Protein AF-A0A0R3Q0I2-F1 (afdb_monomer_lite)

Foldseek 3Di:
DPVVVVCVVVVVVVVCVVVVVVVVVVVVPDPDPPDDPVLVVVLVCCQPPHDQAAEEAEPPVSQVVSCVSRVHHYLDDVVLVPPDDVSVVLVVVSVVLLPPDDPVVVVVNCVVVVHDYYDDDLVSVDDPPPDDDPVSVPPDD

InterPro domains:
  IPR018732 Dpy-19/Dpy-19-like [PF10034] (22-130)
  IPR018732 Dpy-19/Dpy-19-like [PTHR31488] (22-129)

pLDDT: mean 74.8, std 13.87, range [27.06, 90.31]

Organism: Angiostrongylus costaricensis (NCBI:txid334426)

Structure (mmCIF, N/CA/C/O backbone):
data_AF-A0A0R3Q0I2-F1
#
_entry.id   AF-A0A0R3Q0I2-F1
#
loop_
_atom_site.group_PDB
_atom_site.id
_atom_site.type_symbol
_atom_site.label_atom_id
_atom_site.label_alt_id
_atom_site.label_comp_id
_atom_site.label_asym_id
_atom_site.label_entity_id
_atom_site.label_seq_id
_atom_site.pdbx_PDB_ins_code
_atom_site.Cartn_x
_atom_site.Cartn_y
_atom_site.Cartn_z
_atom_site.occupancy
_atom_site.B_iso_or_equiv
_atom_site.auth_seq_id
_atom_site.auth_comp_id
_atom_site.auth_asym_id
_atom_site.auth_atom_id
_atom_site.pdbx_PDB_model_num
ATOM 1 N N . MET A 1 1 ? 24.654 22.192 -56.076 1.00 50.44 1 MET A N 1
ATOM 2 C CA . MET A 1 1 ? 25.462 21.765 -54.912 1.00 50.44 1 MET A CA 1
ATOM 3 C C . MET A 1 1 ? 24.615 21.744 -53.624 1.00 50.44 1 MET A C 1
ATOM 5 O O . MET A 1 1 ? 24.655 22.730 -52.906 1.00 50.44 1 MET A O 1
ATOM 9 N N . PRO A 1 2 ? 23.859 20.670 -53.300 1.00 55.78 2 PRO A N 1
ATOM 10 C CA . PRO A 1 2 ? 23.157 20.557 -52.007 1.00 55.78 2 PRO A CA 1
ATOM 11 C C . PRO A 1 2 ? 23.700 19.444 -51.080 1.00 55.78 2 PRO A C 1
ATOM 13 O O . PRO A 1 2 ? 23.386 19.413 -49.895 1.00 55.78 2 PRO A O 1
ATOM 16 N N . SER A 1 3 ? 24.562 18.548 -51.577 1.00 59.59 3 SER A N 1
ATOM 17 C CA . SER A 1 3 ? 24.972 17.323 -50.863 1.00 59.59 3 SER A CA 1
ATOM 18 C C . SER A 1 3 ? 25.808 17.547 -49.597 1.00 59.59 3 SER A C 1
ATOM 20 O O . SER A 1 3 ? 25.848 16.665 -48.744 1.00 59.59 3 SER A O 1
ATOM 22 N N . ARG A 1 4 ? 26.491 18.691 -49.454 1.00 60.94 4 ARG A N 1
ATOM 23 C CA . ARG A 1 4 ? 27.376 18.932 -48.301 1.00 60.94 4 ARG A CA 1
ATOM 24 C C . ARG A 1 4 ? 26.621 19.290 -47.021 1.00 60.94 4 ARG A C 1
ATOM 26 O O . ARG A 1 4 ? 27.133 18.996 -45.953 1.00 60.94 4 ARG A O 1
ATOM 33 N N . TYR A 1 5 ? 25.418 19.860 -47.114 1.00 60.88 5 TYR A N 1
ATOM 34 C CA . TYR A 1 5 ? 24.628 20.273 -45.944 1.00 60.88 5 TYR A CA 1
ATOM 35 C C . TYR A 1 5 ? 23.819 19.126 -45.327 1.00 60.88 5 TYR A C 1
ATOM 37 O O . TYR A 1 5 ? 23.643 19.102 -44.114 1.00 60.88 5 TYR A O 1
ATOM 45 N N . LEU A 1 6 ? 23.411 18.135 -46.132 1.00 59.88 6 LEU A N 1
ATOM 46 C CA . LEU A 1 6 ? 22.710 16.942 -45.639 1.00 59.88 6 LEU A CA 1
ATOM 47 C C . LEU A 1 6 ? 23.539 16.179 -44.593 1.00 59.88 6 LEU A C 1
ATOM 49 O O . LEU A 1 6 ? 23.002 15.715 -43.595 1.00 59.88 6 LEU A O 1
ATOM 53 N N . HIS A 1 7 ? 24.857 16.095 -44.791 1.00 60.69 7 HIS A N 1
ATOM 54 C CA . HIS A 1 7 ? 25.759 15.396 -43.875 1.00 60.69 7 HIS A CA 1
ATOM 55 C C . HIS A 1 7 ? 25.812 16.048 -42.481 1.00 60.69 7 HIS A C 1
ATOM 57 O O . HIS A 1 7 ? 25.833 15.345 -41.477 1.00 60.69 7 HIS A O 1
ATOM 63 N N . TRP A 1 8 ? 25.776 17.383 -42.397 1.00 60.47 8 TRP A N 1
ATOM 64 C CA . TRP A 1 8 ? 25.818 18.104 -41.116 1.00 60.47 8 TRP A CA 1
ATOM 65 C C . TRP A 1 8 ? 24.511 18.017 -40.317 1.00 60.47 8 TRP A C 1
ATOM 67 O O . TRP A 1 8 ? 24.544 18.196 -39.104 1.00 60.47 8 TRP A O 1
ATOM 77 N N . ILE A 1 9 ? 23.386 17.724 -40.976 1.00 69.75 9 ILE A N 1
ATOM 78 C CA . ILE A 1 9 ? 22.075 17.552 -40.329 1.00 69.75 9 ILE A CA 1
ATOM 79 C C . ILE A 1 9 ? 21.877 16.091 -39.900 1.00 69.75 9 ILE A C 1
ATOM 81 O O . ILE A 1 9 ? 21.553 15.823 -38.748 1.00 69.75 9 ILE A O 1
ATOM 85 N N . ILE A 1 10 ? 22.172 15.142 -40.791 1.00 69.94 10 ILE A N 1
ATOM 86 C CA . ILE A 1 10 ? 21.881 13.718 -40.577 1.00 69.94 10 ILE A CA 1
ATOM 87 C C . ILE A 1 10 ? 22.823 13.081 -39.538 1.00 69.94 10 ILE A C 1
ATOM 89 O O . ILE A 1 10 ? 22.396 12.264 -38.726 1.00 69.94 10 ILE A O 1
ATOM 93 N N . MET A 1 11 ? 24.110 13.444 -39.523 1.00 69.62 11 MET A N 1
ATOM 94 C CA . MET A 1 11 ? 25.090 12.848 -38.600 1.00 69.62 11 MET A CA 1
ATOM 95 C C . MET A 1 11 ? 24.753 13.023 -37.102 1.00 69.62 11 MET A C 1
ATOM 97 O O . MET A 1 11 ? 24.807 12.030 -36.373 1.00 69.62 11 MET A O 1
ATOM 101 N N . PRO A 1 12 ? 24.383 14.218 -36.594 1.00 75.12 12 PRO A N 1
ATOM 102 C CA . PRO A 1 12 ? 24.002 14.373 -35.187 1.00 75.12 12 PRO A CA 1
ATOM 103 C C . PRO A 1 12 ? 22.684 13.672 -34.819 1.00 75.12 12 PRO A C 1
ATOM 105 O O . PRO A 1 12 ? 22.519 13.278 -33.665 1.00 75.12 12 PRO A O 1
ATOM 108 N N . GLU A 1 13 ? 21.757 13.481 -35.759 1.00 70.00 13 GLU A N 1
ATOM 109 C CA . GLU A 1 13 ? 20.515 12.721 -35.539 1.00 70.00 13 GLU A CA 1
ATOM 110 C C . GLU A 1 13 ? 20.792 11.220 -35.419 1.00 70.00 13 GLU A C 1
ATOM 112 O O . GLU A 1 13 ? 20.369 10.591 -34.450 1.00 70.00 13 GLU A O 1
ATOM 117 N N . ILE A 1 14 ? 21.624 10.669 -36.309 1.00 73.81 14 ILE A N 1
ATOM 118 C CA . ILE A 1 14 ? 22.083 9.276 -36.216 1.00 73.81 14 ILE A CA 1
ATOM 119 C C . ILE A 1 14 ? 22.836 9.040 -34.897 1.00 73.81 14 ILE A C 1
ATOM 121 O O . ILE A 1 14 ? 22.632 8.020 -34.238 1.00 73.81 14 ILE A O 1
ATOM 125 N N . GLN A 1 15 ? 23.679 9.985 -34.468 1.00 74.19 15 GLN A N 1
ATOM 126 C CA . GLN A 1 15 ? 24.416 9.885 -33.204 1.00 74.19 15 GLN A CA 1
ATOM 127 C C . GLN A 1 15 ? 23.467 9.824 -31.994 1.00 74.19 15 GLN A C 1
ATOM 129 O O . GLN A 1 15 ? 23.682 9.026 -31.077 1.00 74.19 15 GLN A O 1
ATOM 134 N N . LYS A 1 16 ? 22.399 10.636 -31.996 1.00 76.12 16 LYS A N 1
ATOM 135 C CA . LYS A 1 16 ? 21.355 10.611 -30.959 1.00 76.12 16 LYS A CA 1
ATOM 136 C C . LYS A 1 16 ? 20.601 9.287 -30.952 1.00 76.12 16 LYS A C 1
ATOM 138 O O . LYS A 1 16 ? 20.375 8.745 -29.875 1.00 76.12 16 LYS A O 1
ATOM 143 N N . ASP A 1 17 ? 20.287 8.731 -32.118 1.00 78.94 17 ASP A N 1
ATOM 144 C CA . ASP A 1 17 ? 19.619 7.432 -32.226 1.00 78.94 17 ASP A CA 1
ATOM 145 C C . ASP A 1 17 ? 20.503 6.277 -31.743 1.00 78.94 17 ASP A C 1
ATOM 147 O O . ASP A 1 17 ? 20.027 5.370 -31.054 1.00 78.94 17 ASP A O 1
ATOM 151 N N . ILE A 1 18 ? 21.801 6.299 -32.060 1.00 84.19 18 ILE A N 1
ATOM 152 C CA . ILE A 1 18 ? 22.764 5.300 -31.578 1.00 84.19 18 ILE A CA 1
ATOM 153 C C . ILE A 1 18 ? 22.889 5.386 -30.054 1.00 84.19 18 ILE A C 1
ATOM 155 O O . ILE A 1 18 ? 22.772 4.366 -29.369 1.00 84.19 18 ILE A O 1
ATOM 159 N N . LEU A 1 19 ? 23.069 6.594 -29.510 1.00 86.25 19 LEU A N 1
ATOM 160 C CA . LEU A 1 19 ? 23.155 6.813 -28.066 1.00 86.25 19 LEU A CA 1
ATOM 161 C C . LEU A 1 19 ? 21.844 6.442 -27.357 1.00 86.25 19 LEU A C 1
ATOM 163 O O . LEU A 1 19 ? 21.870 5.808 -26.304 1.00 86.25 19 LEU A O 1
ATOM 167 N N . GLY A 1 20 ? 20.700 6.771 -27.958 1.00 87.56 20 GLY A N 1
ATOM 168 C CA . GLY A 1 20 ? 19.373 6.412 -27.468 1.00 87.56 20 GLY A CA 1
ATOM 169 C C . GLY A 1 20 ? 19.186 4.898 -27.396 1.00 87.56 20 GLY A C 1
ATOM 170 O O . GLY A 1 20 ? 18.809 4.373 -26.349 1.00 87.56 20 GLY A O 1
ATOM 171 N N . LYS A 1 21 ? 19.545 4.168 -28.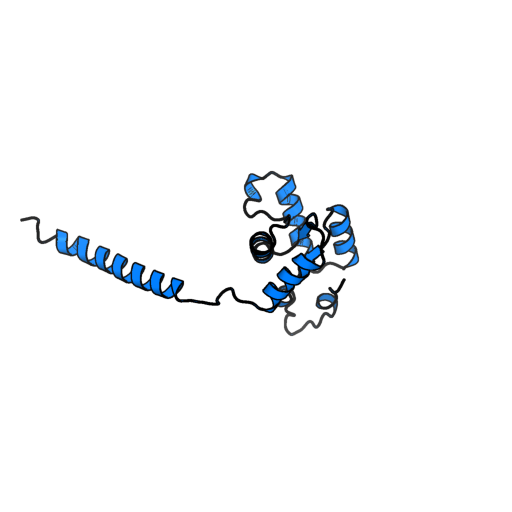460 1.00 90.06 21 LYS A N 1
ATOM 172 C CA . LYS A 1 21 ? 19.505 2.695 -28.478 1.00 90.06 21 LYS A CA 1
ATOM 173 C C . LYS A 1 21 ? 20.434 2.079 -27.434 1.00 90.06 21 LYS A C 1
ATOM 175 O O . LYS A 1 21 ? 20.058 1.091 -26.806 1.00 90.06 21 LYS A O 1
ATOM 180 N N . LEU A 1 22 ? 21.626 2.642 -27.232 1.00 89.88 22 LEU A N 1
ATOM 181 C CA . LEU A 1 22 ? 22.558 2.18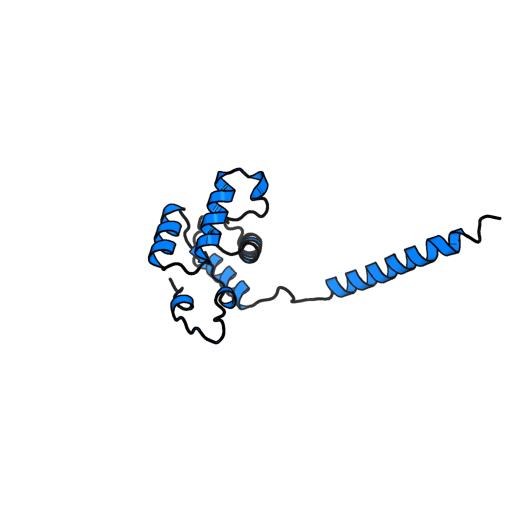2 -26.198 1.00 89.88 22 LEU A CA 1
ATOM 182 C C . LEU A 1 22 ? 22.005 2.418 -24.788 1.00 89.88 22 LEU A C 1
ATOM 184 O O . LEU A 1 22 ? 22.059 1.509 -23.962 1.00 89.88 22 LEU A O 1
ATOM 188 N N . ASN A 1 23 ? 21.413 3.585 -24.529 1.00 88.50 23 ASN A N 1
ATOM 189 C CA . ASN A 1 23 ? 20.780 3.882 -23.246 1.00 88.50 23 ASN A CA 1
ATOM 190 C C . ASN A 1 23 ? 19.586 2.967 -22.974 1.00 88.50 23 ASN A C 1
ATOM 192 O O . ASN A 1 23 ? 19.497 2.415 -21.884 1.00 88.50 23 ASN A O 1
ATOM 196 N N . ILE A 1 24 ? 18.712 2.739 -23.957 1.00 87.25 24 ILE A N 1
ATOM 197 C CA . ILE A 1 24 ? 17.571 1.825 -23.804 1.00 87.25 24 ILE A CA 1
ATOM 198 C C . ILE A 1 24 ? 18.060 0.405 -23.520 1.00 87.25 24 ILE A C 1
ATOM 200 O O . ILE A 1 24 ? 17.594 -0.219 -22.573 1.00 87.25 24 ILE A O 1
ATOM 204 N N . LYS A 1 25 ? 19.044 -0.096 -24.280 1.00 88.81 25 LYS A N 1
ATOM 205 C CA . LYS A 1 25 ? 19.650 -1.408 -24.007 1.00 88.81 25 LYS A CA 1
ATOM 206 C C . LYS A 1 25 ? 20.222 -1.475 -22.594 1.00 88.81 25 LYS A C 1
ATOM 208 O O . LYS A 1 25 ? 19.992 -2.459 -21.906 1.00 88.81 25 LYS A O 1
ATOM 213 N N . LYS A 1 26 ? 20.922 -0.430 -22.145 1.00 88.94 26 LYS A N 1
ATOM 214 C CA . LYS A 1 26 ? 21.462 -0.348 -20.785 1.00 88.94 26 LYS A CA 1
ATOM 215 C C . LYS A 1 26 ? 20.354 -0.410 -19.729 1.00 88.94 26 LYS A C 1
ATOM 217 O O . LYS A 1 26 ? 20.507 -1.168 -18.783 1.00 88.94 26 LYS A O 1
ATOM 222 N N . GLN A 1 27 ? 19.257 0.328 -19.907 1.00 83.44 27 GLN A N 1
ATOM 223 C CA . GLN A 1 27 ? 18.114 0.320 -18.983 1.00 83.44 27 GLN A CA 1
ATOM 224 C C . GLN A 1 27 ? 17.395 -1.040 -18.967 1.00 83.44 27 GLN A C 1
ATOM 226 O O . GLN A 1 27 ? 17.110 -1.568 -17.902 1.00 83.44 27 GLN A O 1
ATOM 231 N N . LEU A 1 28 ? 17.186 -1.671 -20.128 1.00 82.38 28 LEU A N 1
ATOM 232 C CA . LEU A 1 28 ? 16.561 -3.001 -20.228 1.00 82.38 28 LEU A CA 1
ATOM 233 C C . LEU A 1 28 ? 17.420 -4.133 -19.637 1.00 82.38 28 LEU A C 1
ATOM 235 O O . LEU A 1 28 ? 16.900 -5.200 -19.315 1.00 82.38 28 LEU A O 1
ATOM 239 N N . LEU A 1 29 ? 18.735 -3.926 -19.521 1.00 84.75 29 LEU A N 1
ATOM 240 C CA . LEU A 1 29 ? 19.649 -4.876 -18.883 1.00 84.75 29 LEU A CA 1
ATOM 241 C C . LEU A 1 29 ? 19.622 -4.790 -17.352 1.00 84.75 29 LEU A C 1
ATOM 243 O O . LEU A 1 29 ? 20.127 -5.708 -16.701 1.00 84.75 29 LEU A O 1
ATOM 247 N N . ILE A 1 30 ? 19.039 -3.735 -16.772 1.00 78.31 30 ILE A N 1
ATOM 248 C CA . ILE A 1 30 ? 18.864 -3.615 -15.324 1.00 78.31 30 ILE A CA 1
ATOM 249 C C . ILE A 1 30 ? 17.810 -4.641 -14.896 1.00 78.31 30 ILE A C 1
ATOM 251 O O . ILE A 1 30 ? 16.606 -4.448 -15.043 1.00 78.31 30 ILE A O 1
ATOM 255 N N . LYS A 1 31 ? 18.279 -5.776 -14.376 1.00 69.31 31 LYS A N 1
ATOM 256 C CA . LYS A 1 31 ? 17.438 -6.797 -13.749 1.00 69.31 31 LYS A CA 1
ATOM 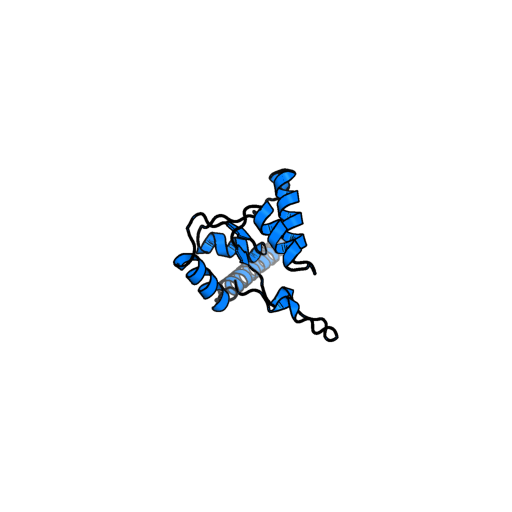257 C C . LYS A 1 31 ? 17.432 -6.574 -12.241 1.00 69.31 31 LYS A C 1
ATOM 259 O O . LYS A 1 31 ? 18.492 -6.414 -11.646 1.00 69.31 31 LYS A O 1
ATOM 264 N N . GLY A 1 32 ? 16.250 -6.608 -11.632 1.00 65.00 32 GLY A N 1
ATOM 265 C CA . GLY A 1 32 ? 16.103 -6.592 -10.172 1.00 65.00 32 GLY A CA 1
ATOM 266 C C . GLY A 1 32 ? 15.861 -5.223 -9.530 1.00 65.00 32 GLY A C 1
ATOM 267 O O . GLY A 1 32 ? 15.733 -5.156 -8.314 1.00 65.00 32 GLY A O 1
ATOM 268 N N . GLU A 1 33 ? 15.695 -4.141 -10.300 1.00 64.06 33 GLU A N 1
ATOM 269 C CA . GLU A 1 33 ? 15.296 -2.831 -9.739 1.00 64.06 33 GLU A CA 1
ATOM 270 C C . GLU A 1 33 ? 13.951 -2.901 -8.979 1.00 64.06 33 GLU A C 1
ATOM 272 O O . GLU A 1 33 ? 13.697 -2.131 -8.053 1.00 64.06 33 GLU A O 1
ATOM 277 N N . TYR A 1 34 ? 13.122 -3.899 -9.311 1.00 61.81 34 TYR A N 1
ATOM 278 C CA . TYR A 1 34 ? 11.833 -4.168 -8.673 1.00 61.81 34 TYR A CA 1
ATOM 279 C C . TYR A 1 34 ? 11.777 -5.469 -7.861 1.00 61.81 34 TYR A C 1
ATOM 281 O O . TYR A 1 34 ? 10.731 -5.746 -7.277 1.00 61.81 34 TYR A O 1
ATOM 289 N N . SER A 1 35 ? 12.861 -6.254 -7.789 1.00 65.69 35 SER A N 1
ATOM 290 C CA . SER A 1 35 ? 12.872 -7.474 -6.972 1.00 65.69 35 SER A CA 1
ATOM 291 C C . SER A 1 35 ? 13.016 -7.091 -5.506 1.00 65.69 35 SER A C 1
ATOM 293 O O . SER A 1 35 ? 14.051 -6.570 -5.085 1.00 65.69 35 SER A O 1
ATOM 295 N N . ASN A 1 36 ? 11.965 -7.321 -4.730 1.00 77.81 36 ASN A N 1
ATOM 296 C CA . ASN A 1 36 ? 11.968 -7.092 -3.295 1.00 77.81 36 ASN A CA 1
ATOM 297 C C . ASN A 1 36 ? 11.266 -8.274 -2.632 1.00 77.81 36 ASN A C 1
ATOM 299 O O . ASN A 1 36 ? 10.044 -8.396 -2.711 1.00 77.81 36 ASN A O 1
ATOM 303 N N . LEU A 1 37 ? 12.061 -9.120 -1.974 1.00 82.12 37 LEU A N 1
ATOM 304 C CA . LEU A 1 37 ? 11.584 -10.354 -1.359 1.00 82.12 37 LEU A CA 1
ATOM 305 C C . LEU A 1 37 ? 10.466 -10.094 -0.339 1.00 82.12 37 LEU A C 1
ATOM 307 O O . LEU A 1 37 ? 9.474 -10.813 -0.332 1.00 82.12 37 LEU A O 1
ATOM 311 N N . GLU A 1 38 ? 10.576 -9.040 0.473 1.00 80.75 38 GLU A N 1
ATOM 312 C CA . GLU A 1 38 ? 9.554 -8.704 1.475 1.00 80.75 38 GLU A CA 1
ATOM 313 C C . GLU A 1 38 ? 8.208 -8.360 0.824 1.00 80.75 38 GLU A C 1
ATOM 315 O O . GLU A 1 38 ? 7.157 -8.801 1.290 1.00 80.75 38 GLU A O 1
ATOM 320 N N . ARG A 1 39 ? 8.219 -7.612 -0.289 1.00 83.19 39 ARG A N 1
ATOM 321 C CA . ARG A 1 39 ? 6.994 -7.300 -1.044 1.00 83.19 39 ARG A CA 1
ATOM 322 C C . ARG A 1 39 ? 6.410 -8.534 -1.719 1.00 83.19 39 ARG A C 1
ATOM 324 O O . ARG A 1 39 ? 5.195 -8.700 -1.710 1.00 83.19 39 ARG A O 1
ATOM 331 N N . GLU A 1 40 ? 7.251 -9.384 -2.299 1.00 85.88 40 GLU A N 1
ATOM 332 C CA . GLU A 1 40 ? 6.812 -10.627 -2.942 1.00 85.88 40 GLU A CA 1
ATOM 333 C C . GLU A 1 40 ? 6.164 -11.573 -1.925 1.00 85.88 40 GLU A C 1
ATOM 335 O O . GLU A 1 40 ? 5.068 -12.078 -2.167 1.00 85.88 40 GLU A O 1
ATOM 340 N N . MET A 1 41 ? 6.775 -11.726 -0.746 1.00 87.38 41 MET A N 1
ATOM 341 C CA . MET A 1 41 ? 6.210 -12.495 0.365 1.00 87.38 41 MET A CA 1
ATOM 342 C C . MET A 1 41 ? 4.888 -11.903 0.864 1.00 87.38 41 MET A C 1
ATOM 344 O O . MET A 1 41 ? 3.948 -12.650 1.124 1.00 87.38 41 MET A O 1
ATOM 348 N N . LEU A 1 42 ? 4.779 -10.573 0.958 1.00 87.00 42 LEU A N 1
ATOM 349 C CA . LEU A 1 42 ? 3.526 -9.907 1.319 1.00 87.00 42 LEU A CA 1
ATOM 350 C C . LEU A 1 42 ? 2.418 -10.204 0.297 1.00 87.00 42 LEU A C 1
ATOM 352 O O . LEU A 1 42 ? 1.280 -10.472 0.677 1.00 87.00 42 LEU A O 1
ATOM 356 N N . PHE A 1 43 ? 2.733 -10.159 -0.998 1.00 89.00 43 PHE A N 1
ATOM 357 C CA . PHE A 1 43 ? 1.766 -10.439 -2.062 1.00 89.00 43 PHE A CA 1
ATOM 358 C C . PHE A 1 43 ? 1.321 -11.903 -2.057 1.00 89.00 43 PHE A C 1
ATOM 360 O O . PHE A 1 43 ? 0.125 -12.171 -2.184 1.00 89.00 43 PHE A O 1
ATOM 367 N N . ASP A 1 44 ? 2.249 -12.833 -1.841 1.00 90.00 44 ASP A N 1
ATOM 368 C CA . ASP A 1 44 ? 1.949 -14.258 -1.687 1.00 90.00 44 ASP A CA 1
ATOM 369 C C . ASP A 1 44 ? 1.073 -14.530 -0.451 1.00 90.00 44 ASP A C 1
ATOM 371 O O . ASP A 1 44 ? 0.047 -15.206 -0.554 1.00 90.00 44 ASP A O 1
ATOM 375 N N . TRP A 1 45 ? 1.397 -13.916 0.692 1.00 89.81 45 TRP A N 1
ATOM 376 C CA . TRP A 1 45 ? 0.579 -13.989 1.906 1.00 89.81 45 TRP A CA 1
ATOM 377 C C . TRP A 1 45 ? -0.834 -13.452 1.669 1.00 89.81 45 TRP A C 1
ATOM 379 O O . TRP A 1 45 ? -1.812 -14.123 1.993 1.00 89.81 45 TRP A O 1
ATOM 389 N N . MET A 1 46 ? -0.970 -12.288 1.023 1.00 89.38 46 MET A N 1
ATOM 390 C CA . MET A 1 46 ? -2.289 -11.740 0.703 1.00 89.38 46 MET A CA 1
ATOM 391 C C . MET A 1 46 ? -3.082 -12.678 -0.203 1.00 89.38 46 MET A C 1
ATOM 393 O O . MET A 1 46 ? -4.288 -12.813 -0.022 1.00 89.38 46 MET A O 1
ATOM 397 N N . MET A 1 47 ? -2.451 -13.342 -1.173 1.00 89.00 47 MET A N 1
ATOM 398 C CA . MET A 1 47 ? -3.139 -14.320 -2.020 1.00 89.00 47 MET A CA 1
ATOM 399 C C . MET A 1 47 ? -3.644 -15.533 -1.234 1.00 89.00 47 MET A C 1
ATOM 401 O O . MET A 1 47 ? -4.767 -15.960 -1.490 1.00 89.00 47 MET A O 1
ATOM 405 N N . LYS A 1 48 ? -2.863 -16.036 -0.274 1.00 90.31 48 LYS A N 1
ATOM 406 C CA . LYS A 1 48 ? -3.183 -17.242 0.504 1.00 90.31 48 LYS A CA 1
ATOM 407 C C . LYS A 1 48 ? -4.183 -16.999 1.634 1.00 90.31 48 LYS A C 1
ATOM 409 O O . LYS A 1 48 ? -5.106 -17.788 1.799 1.00 90.31 48 LYS A O 1
ATOM 414 N N . GLU A 1 49 ? -4.025 -15.904 2.371 1.00 90.06 49 GLU A N 1
ATOM 415 C CA . GLU A 1 49 ? -4.735 -15.687 3.639 1.00 90.06 49 GLU A CA 1
ATOM 416 C C . GLU A 1 49 ? -5.979 -14.799 3.519 1.00 90.06 49 GLU A C 1
ATOM 418 O O . GLU A 1 49 ? -6.800 -14.749 4.433 1.00 90.06 49 GLU A O 1
ATOM 423 N N . THR A 1 50 ? -6.159 -14.081 2.403 1.00 89.38 50 THR A N 1
ATOM 424 C CA . THR A 1 50 ? -7.281 -13.137 2.259 1.00 89.38 50 THR A CA 1
ATOM 425 C C . THR A 1 50 ? -8.266 -13.547 1.169 1.00 89.38 50 THR A C 1
ATOM 427 O O . THR A 1 50 ? -7.911 -14.117 0.136 1.00 89.38 50 THR A O 1
ATOM 430 N N . ARG A 1 51 ? -9.543 -13.207 1.352 1.00 88.50 51 ARG A N 1
ATOM 431 C CA . ARG A 1 51 ? -10.602 -13.501 0.373 1.00 88.50 51 ARG A CA 1
ATOM 432 C C . ARG A 1 51 ? -10.451 -12.654 -0.894 1.00 88.50 51 ARG A C 1
ATOM 434 O O . ARG A 1 51 ? -10.012 -11.514 -0.768 1.00 88.50 51 ARG A O 1
ATOM 441 N N . PRO A 1 52 ? -10.828 -13.122 -2.095 1.00 85.69 52 PRO A N 1
ATOM 442 C CA . PRO A 1 52 ? -10.617 -12.393 -3.357 1.00 85.69 52 PRO A CA 1
ATOM 443 C C . PRO A 1 52 ? -11.327 -11.028 -3.442 1.00 85.69 52 PRO A C 1
ATOM 445 O O . PRO A 1 52 ? -10.885 -10.155 -4.184 1.00 85.69 52 PRO A O 1
ATOM 448 N N . ASP A 1 53 ? -12.390 -10.827 -2.663 1.00 85.56 53 ASP A N 1
ATOM 449 C CA . ASP A 1 53 ? -13.171 -9.588 -2.555 1.00 85.56 53 ASP A CA 1
ATOM 450 C C . ASP A 1 53 ? -12.590 -8.566 -1.562 1.00 85.56 53 ASP A C 1
ATOM 452 O O . ASP A 1 53 ? -13.120 -7.467 -1.420 1.00 85.56 53 ASP A O 1
ATOM 456 N N . THR A 1 54 ? -11.493 -8.912 -0.887 1.00 86.25 54 THR A N 1
ATOM 457 C CA . THR A 1 54 ? -10.828 -8.052 0.096 1.00 86.25 54 THR A CA 1
ATOM 458 C C . THR A 1 54 ? -10.288 -6.780 -0.556 1.00 86.25 54 THR A C 1
ATOM 460 O O . THR A 1 54 ? -9.504 -6.848 -1.506 1.00 86.25 54 THR A O 1
ATOM 463 N N . VAL A 1 55 ? -10.659 -5.623 -0.000 1.00 85.19 55 VAL A N 1
ATOM 464 C CA . VAL A 1 55 ? -10.216 -4.305 -0.468 1.00 85.19 55 VAL A CA 1
ATOM 465 C C . VAL A 1 55 ? -9.001 -3.837 0.328 1.00 85.19 55 VAL A C 1
ATOM 467 O O . VAL A 1 55 ? -9.054 -3.712 1.557 1.00 85.19 55 VAL A O 1
ATOM 470 N N . PHE A 1 56 ? -7.920 -3.538 -0.392 1.00 85.94 56 PHE A N 1
ATOM 471 C CA . PHE A 1 56 ? -6.659 -3.063 0.178 1.00 85.94 56 PHE A CA 1
ATOM 472 C C . PHE A 1 56 ? -6.474 -1.564 -0.021 1.00 85.94 56 PHE A C 1
ATOM 474 O O . PHE A 1 56 ? -6.803 -1.000 -1.069 1.00 85.94 56 PHE A O 1
ATOM 481 N N . ILE A 1 57 ? -5.868 -0.940 0.984 1.00 85.25 57 ILE A N 1
ATOM 482 C CA . ILE A 1 57 ? -5.350 0.421 0.923 1.00 85.25 57 ILE A CA 1
ATOM 483 C C . ILE A 1 57 ? -3.838 0.388 1.035 1.00 85.25 57 ILE A C 1
ATOM 485 O O . ILE A 1 57 ? -3.286 -0.342 1.849 1.00 85.25 57 ILE A O 1
ATOM 489 N N . GLY A 1 58 ? -3.170 1.271 0.309 1.00 83.12 58 GLY A N 1
ATOM 490 C CA . GLY A 1 58 ? -1.762 1.558 0.510 1.00 83.12 58 GLY A CA 1
ATOM 491 C C . GLY A 1 58 ? -1.322 2.695 -0.394 1.00 83.12 58 GLY A C 1
ATOM 492 O O . GLY A 1 58 ? -2.119 3.250 -1.151 1.00 83.12 58 GLY A O 1
ATOM 493 N N . THR A 1 59 ? -0.039 3.032 -0.355 1.00 81.56 59 THR A N 1
ATOM 494 C CA . THR A 1 59 ? 0.531 3.999 -1.298 1.00 81.56 59 THR A CA 1
ATOM 495 C C . THR A 1 59 ? 0.294 3.536 -2.743 1.00 81.56 59 THR A C 1
ATOM 497 O O . THR A 1 59 ? 0.351 2.342 -3.042 1.00 81.56 59 THR A O 1
ATOM 500 N N . MET A 1 60 ? 0.035 4.475 -3.659 1.00 81.38 60 MET A N 1
ATOM 501 C CA . MET A 1 60 ? -0.162 4.181 -5.088 1.00 81.38 60 MET A CA 1
ATOM 502 C C . MET A 1 60 ? 0.863 3.204 -5.695 1.00 81.38 60 MET A C 1
ATOM 504 O O . MET A 1 60 ? 0.426 2.243 -6.327 1.00 81.38 60 MET A O 1
ATOM 508 N N . PRO A 1 61 ? 2.192 3.358 -5.503 1.00 80.56 61 PRO A N 1
ATOM 509 C CA . PRO A 1 61 ? 3.154 2.413 -6.075 1.00 80.56 61 PRO A CA 1
ATOM 510 C C . PRO A 1 61 ? 2.998 0.986 -5.530 1.00 80.56 61 PRO A C 1
ATOM 512 O O . PRO A 1 61 ? 3.235 0.023 -6.256 1.00 80.56 61 PRO A O 1
ATOM 515 N N . VAL A 1 62 ? 2.573 0.815 -4.275 1.00 83.38 62 VAL A N 1
ATOM 516 C CA . VAL A 1 62 ? 2.307 -0.516 -3.708 1.00 83.38 62 VAL A CA 1
ATOM 517 C C . VAL A 1 62 ? 1.002 -1.079 -4.243 1.00 83.38 62 VAL A C 1
ATOM 519 O O . VAL A 1 62 ? 0.970 -2.238 -4.640 1.00 83.38 62 VAL A O 1
ATOM 522 N N . MET A 1 63 ? -0.054 -0.266 -4.303 1.00 84.94 63 MET A N 1
ATOM 523 C CA . MET A 1 63 ? -1.356 -0.698 -4.816 1.00 84.94 63 MET A CA 1
ATOM 524 C C . MET A 1 63 ? -1.296 -1.088 -6.292 1.00 84.94 63 MET A C 1
ATOM 526 O O . MET A 1 63 ? -1.899 -2.087 -6.674 1.00 84.94 63 MET A O 1
ATOM 530 N N . ALA A 1 64 ? -0.521 -0.371 -7.109 1.00 84.44 64 ALA A N 1
ATOM 531 C CA . ALA A 1 64 ? -0.295 -0.731 -8.506 1.00 84.44 64 ALA A CA 1
ATOM 532 C C . ALA A 1 64 ? 0.340 -2.126 -8.629 1.00 84.44 64 ALA A C 1
ATOM 534 O O . ALA A 1 64 ? -0.169 -2.980 -9.353 1.00 84.44 64 ALA A O 1
ATOM 535 N N . ASN A 1 65 ? 1.401 -2.388 -7.861 1.00 85.38 65 ASN A N 1
ATOM 536 C CA . ASN A 1 65 ? 2.054 -3.696 -7.838 1.00 85.38 65 ASN A CA 1
ATOM 537 C C . ASN A 1 65 ? 1.141 -4.791 -7.269 1.00 85.38 65 ASN A C 1
ATOM 539 O O . ASN A 1 65 ? 1.083 -5.880 -7.827 1.00 85.38 65 ASN A O 1
ATOM 543 N N . LEU A 1 66 ? 0.374 -4.494 -6.216 1.00 87.56 66 LEU A N 1
ATOM 544 C CA . LEU A 1 66 ? -0.600 -5.417 -5.635 1.00 87.56 66 LEU A CA 1
ATOM 545 C C . LEU A 1 66 ? -1.663 -5.801 -6.662 1.00 87.56 66 LEU A C 1
ATOM 547 O O . LEU A 1 66 ? -1.976 -6.983 -6.804 1.00 87.56 66 LEU A O 1
ATOM 551 N N . LYS A 1 67 ? -2.197 -4.827 -7.408 1.00 86.94 67 LYS A N 1
ATOM 552 C CA . LYS A 1 67 ? -3.185 -5.085 -8.457 1.00 86.94 67 LYS A CA 1
ATOM 553 C C . LYS A 1 67 ? -2.612 -5.973 -9.554 1.00 86.94 67 LYS A C 1
ATOM 555 O O . LYS A 1 67 ? -3.295 -6.898 -9.978 1.00 86.94 67 LYS A O 1
ATOM 560 N N . LEU A 1 68 ? -1.378 -5.716 -9.984 1.00 87.06 68 LEU A N 1
ATOM 561 C CA . LEU A 1 68 ? -0.709 -6.514 -11.011 1.00 87.06 68 LEU A CA 1
ATOM 562 C C . LEU A 1 68 ? -0.377 -7.933 -10.526 1.00 87.06 68 LEU A C 1
ATOM 564 O O . LEU A 1 68 ? -0.564 -8.883 -11.278 1.00 87.06 68 LEU A O 1
ATOM 568 N N . ALA A 1 69 ? 0.074 -8.086 -9.280 1.00 87.12 69 ALA A N 1
ATOM 569 C CA . ALA A 1 69 ? 0.507 -9.369 -8.729 1.00 87.12 69 ALA A CA 1
ATOM 570 C C . ALA A 1 69 ? -0.654 -10.262 -8.267 1.00 87.12 69 ALA A C 1
ATOM 572 O O . ALA A 1 69 ? -0.581 -11.478 -8.397 1.00 87.12 69 ALA A O 1
ATOM 573 N N . THR A 1 70 ? -1.720 -9.674 -7.715 1.00 86.56 70 THR A N 1
ATOM 574 C CA . THR A 1 70 ? -2.794 -10.423 -7.033 1.00 86.56 70 THR A CA 1
ATOM 575 C C . THR A 1 70 ? -4.170 -10.272 -7.684 1.00 86.56 70 THR A C 1
ATOM 577 O O . THR A 1 70 ? -5.102 -10.975 -7.307 1.00 86.56 70 THR A O 1
ATOM 580 N N . LEU A 1 71 ? -4.333 -9.332 -8.626 1.00 86.31 71 LEU A N 1
ATOM 581 C CA . LEU A 1 71 ? -5.602 -8.981 -9.290 1.00 86.31 71 LEU A CA 1
ATOM 582 C C . LEU A 1 71 ? -6.734 -8.502 -8.359 1.00 86.31 71 LEU A C 1
ATOM 584 O O . LEU A 1 71 ? -7.848 -8.243 -8.825 1.00 86.31 71 LEU A O 1
ATOM 588 N N . ARG A 1 72 ? -6.442 -8.265 -7.078 1.00 84.69 72 ARG A N 1
ATOM 589 C CA . ARG A 1 72 ? -7.397 -7.839 -6.042 1.00 84.69 72 ARG A CA 1
ATOM 590 C C . ARG A 1 72 ? -7.943 -6.421 -6.273 1.00 84.69 72 ARG A C 1
ATOM 592 O O . ARG A 1 72 ? -7.333 -5.633 -7.004 1.00 84.69 72 ARG A O 1
ATOM 599 N N . PRO A 1 73 ? -9.120 -6.072 -5.726 1.00 82.50 73 PRO A N 1
ATOM 600 C CA . PRO A 1 73 ? -9.640 -4.710 -5.816 1.00 82.50 73 PRO A CA 1
ATOM 601 C C . PRO A 1 73 ? -8.780 -3.736 -4.988 1.00 82.50 73 PRO A C 1
ATOM 603 O O . PRO A 1 73 ? -8.471 -3.993 -3.825 1.00 82.50 73 PRO A O 1
ATOM 606 N N . ILE A 1 74 ? -8.399 -2.608 -5.600 1.00 82.25 74 ILE A N 1
ATOM 607 C CA . ILE A 1 74 ? -7.613 -1.531 -4.973 1.00 82.25 74 ILE A CA 1
ATOM 608 C C . ILE A 1 74 ? -8.382 -0.212 -5.007 1.00 82.25 74 ILE A C 1
ATOM 610 O O . ILE A 1 74 ? -9.193 0.018 -5.903 1.00 82.25 74 ILE A O 1
ATOM 614 N N . VAL A 1 75 ? -8.107 0.658 -4.038 1.00 72.19 75 VAL A N 1
ATOM 615 C CA . VAL A 1 75 ? -8.855 1.908 -3.820 1.00 72.19 75 VAL A CA 1
ATOM 616 C C . VAL A 1 75 ? -8.303 3.083 -4.628 1.00 72.19 75 VAL A C 1
ATOM 618 O O . VAL A 1 75 ? -9.068 3.927 -5.087 1.00 72.19 75 VAL A O 1
ATOM 621 N N . SER A 1 76 ? -6.984 3.163 -4.816 1.00 69.38 76 SER A N 1
ATOM 622 C CA . SER A 1 76 ? -6.345 4.285 -5.507 1.00 69.38 76 SER A CA 1
ATOM 623 C C . SER A 1 76 ? -6.014 3.919 -6.953 1.00 69.38 76 SER A C 1
ATOM 625 O O . SER A 1 76 ? -4.988 3.309 -7.251 1.00 69.38 76 SER A O 1
ATOM 627 N N . HIS A 1 77 ? -6.898 4.294 -7.879 1.00 62.81 77 HIS A N 1
ATOM 628 C CA . HIS A 1 77 ? -6.571 4.273 -9.302 1.00 62.81 77 HIS A CA 1
ATOM 629 C C . HIS A 1 77 ? -5.770 5.543 -9.661 1.00 62.81 77 HIS A C 1
ATOM 631 O O . HIS A 1 77 ? -6.171 6.631 -9.242 1.00 62.81 77 HIS A O 1
ATOM 637 N N . PRO A 1 78 ? -4.668 5.456 -10.433 1.00 60.97 78 PRO A N 1
ATOM 638 C CA . PRO A 1 78 ? -3.851 6.619 -10.805 1.00 60.97 78 PRO A CA 1
ATOM 639 C C . PRO A 1 78 ? -4.626 7.755 -11.493 1.00 60.97 78 PRO A C 1
ATOM 641 O O . PRO A 1 78 ? -4.282 8.916 -11.312 1.00 60.97 78 PRO A O 1
ATOM 644 N N . HIS A 1 79 ? -5.720 7.447 -12.200 1.00 63.06 79 HIS A N 1
ATOM 645 C CA . HIS A 1 79 ? -6.653 8.445 -12.754 1.00 63.06 79 HIS A CA 1
ATOM 646 C C . HIS A 1 79 ? -7.721 8.895 -11.739 1.00 63.06 79 HIS A C 1
ATOM 648 O O . HIS A 1 79 ? -8.918 8.828 -12.006 1.00 63.06 79 HIS A O 1
ATOM 654 N N . TYR A 1 80 ? -7.311 9.331 -10.548 1.00 61.28 80 TYR A N 1
ATOM 655 C CA . TYR A 1 80 ? -8.237 9.869 -9.537 1.00 61.28 80 TYR A CA 1
ATOM 656 C C . TYR A 1 80 ? -8.758 11.276 -9.895 1.00 61.28 80 TYR A C 1
ATOM 658 O O . TYR A 1 80 ? -9.701 11.757 -9.269 1.00 61.28 80 TYR A O 1
ATOM 666 N N . GLU A 1 81 ? -8.137 11.936 -10.878 1.00 59.50 81 GLU A N 1
ATOM 667 C CA . GLU A 1 81 ? -8.472 13.292 -11.331 1.00 59.50 81 GLU A CA 1
ATOM 668 C C . GLU A 1 81 ? -9.719 13.314 -12.229 1.00 59.50 81 GLU A C 1
ATOM 670 O O . GLU A 1 81 ? -10.553 14.207 -12.090 1.00 59.50 81 GLU A O 1
ATOM 675 N N . ASP A 1 82 ? -9.900 12.283 -13.060 1.00 60.03 82 ASP A N 1
ATOM 676 C CA . ASP A 1 82 ? -11.028 12.158 -13.996 1.00 60.03 82 ASP A CA 1
ATOM 677 C C . ASP A 1 82 ? -12.248 11.456 -13.374 1.00 60.03 82 ASP A C 1
ATOM 679 O O . ASP A 1 82 ? -13.371 11.568 -13.862 1.00 60.03 82 ASP A O 1
ATOM 683 N N . ALA A 1 83 ? -12.044 10.725 -12.275 1.00 60.28 83 ALA A N 1
ATOM 684 C CA . ALA A 1 83 ? -13.039 9.819 -11.703 1.00 60.28 83 ALA A CA 1
ATOM 685 C C . ALA A 1 83 ? -14.074 10.504 -10.773 1.00 60.28 83 ALA A C 1
ATOM 687 O O . ALA A 1 83 ? -14.874 9.838 -10.115 1.00 60.28 83 ALA A O 1
ATOM 688 N N . GLY A 1 84 ? -14.097 11.841 -10.737 1.00 64.62 84 GLY A N 1
ATOM 689 C CA . GLY A 1 84 ? -15.076 12.645 -10.000 1.00 64.62 84 GLY A CA 1
ATOM 690 C C . GLY A 1 84 ? -14.695 12.980 -8.548 1.00 64.62 84 GLY A C 1
ATOM 691 O O . GLY A 1 84 ? -13.718 12.487 -7.982 1.00 64.62 84 GLY A O 1
ATOM 692 N N . ILE A 1 85 ? -15.494 13.859 -7.927 1.00 61.53 85 ILE A N 1
ATOM 693 C CA . ILE A 1 85 ? -15.235 14.458 -6.598 1.00 61.53 85 ILE A CA 1
ATOM 694 C C . ILE A 1 85 ? -15.127 13.390 -5.490 1.00 61.53 85 ILE A C 1
ATOM 696 O O . ILE A 1 85 ? -14.297 13.506 -4.588 1.00 61.53 85 ILE A O 1
ATOM 700 N N . SER A 1 86 ? -15.911 12.312 -5.580 1.00 69.75 86 SER A N 1
ATOM 701 C CA . SER A 1 86 ? -15.976 11.253 -4.563 1.00 69.75 86 SER A CA 1
ATOM 702 C C . SER A 1 86 ? -14.679 10.443 -4.433 1.00 69.75 86 SER A C 1
ATOM 704 O O . SER A 1 86 ? -14.247 10.164 -3.312 1.00 69.75 86 SER A O 1
ATOM 706 N N . ILE A 1 87 ? -14.016 10.110 -5.547 1.00 72.19 87 ILE A N 1
ATOM 707 C CA . ILE A 1 87 ? -12.757 9.343 -5.547 1.00 72.19 87 ILE A CA 1
ATOM 708 C C . ILE A 1 87 ? -11.590 10.204 -5.059 1.00 72.19 87 ILE A C 1
ATOM 710 O O . ILE A 1 87 ? -10.731 9.726 -4.310 1.00 72.19 87 ILE A O 1
ATOM 714 N N . ARG A 1 88 ? -11.587 11.498 -5.396 1.00 76.00 88 ARG A N 1
ATOM 715 C CA . ARG A 1 88 ? -10.606 12.455 -4.869 1.00 76.00 88 ARG A CA 1
ATOM 716 C C . ARG A 1 88 ? -10.713 12.595 -3.353 1.00 76.00 88 ARG A C 1
ATOM 718 O O . ARG A 1 88 ? -9.690 12.574 -2.669 1.00 76.00 88 ARG A O 1
ATOM 725 N N . ASP A 1 89 ? -11.925 12.689 -2.814 1.00 79.81 89 ASP A N 1
ATOM 726 C CA . ASP A 1 89 ? -12.143 12.787 -1.369 1.00 79.81 89 ASP A CA 1
ATOM 727 C C . ASP A 1 89 ? -11.765 11.502 -0.626 1.00 79.81 89 ASP A C 1
ATOM 729 O O . ASP A 1 89 ? -11.191 11.561 0.466 1.00 79.81 89 ASP A O 1
ATOM 733 N N . GLN A 1 90 ? -12.045 10.337 -1.215 1.00 78.25 90 GLN A N 1
ATOM 734 C CA . GLN A 1 90 ? -11.627 9.046 -0.670 1.00 78.25 90 GLN A CA 1
ATOM 735 C C . GLN A 1 90 ? -10.101 8.927 -0.655 1.00 78.25 90 GLN A C 1
ATOM 737 O O . GLN A 1 90 ? -9.521 8.602 0.380 1.00 78.25 90 GLN A O 1
ATOM 742 N N . THR A 1 91 ? -9.450 9.293 -1.759 1.00 79.12 91 THR A N 1
ATOM 743 C CA . THR A 1 91 ? -7.989 9.311 -1.891 1.00 79.12 91 THR A CA 1
ATOM 744 C C . THR A 1 91 ? -7.363 10.287 -0.895 1.00 79.12 91 THR A C 1
ATOM 746 O O . THR A 1 91 ? -6.444 9.927 -0.166 1.00 79.12 91 THR A O 1
ATOM 749 N N . LYS A 1 92 ? -7.905 11.502 -0.757 1.00 81.75 92 LYS A N 1
ATOM 750 C CA . LYS A 1 92 ? -7.435 12.496 0.220 1.00 81.75 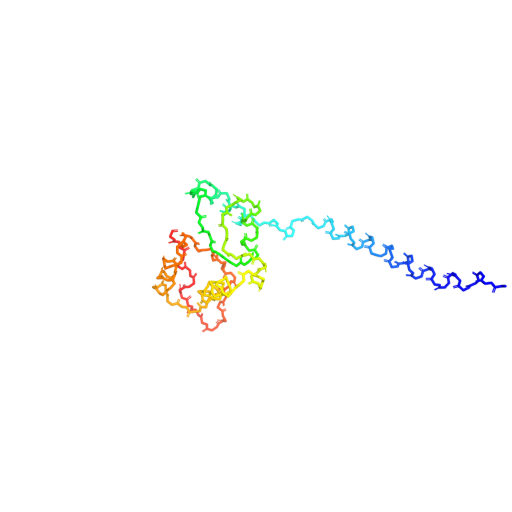92 LYS A CA 1
ATOM 751 C C . LYS A 1 92 ? -7.504 11.969 1.652 1.00 81.75 92 LYS A C 1
ATOM 753 O O . LYS A 1 92 ? -6.555 12.134 2.415 1.00 81.75 92 LYS A O 1
ATOM 758 N N . LYS A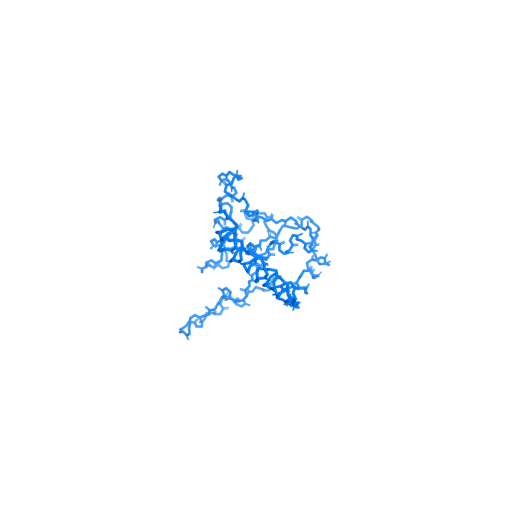 1 93 ? -8.610 11.326 2.024 1.00 81.94 93 LYS A N 1
ATOM 759 C CA . LYS A 1 93 ? -8.771 10.739 3.360 1.00 81.94 93 LYS A CA 1
ATOM 760 C C . LYS A 1 93 ? -7.839 9.543 3.568 1.00 81.94 93 LYS A C 1
ATOM 762 O O . LYS A 1 93 ? -7.223 9.452 4.623 1.00 81.94 93 LYS A O 1
ATOM 767 N N . MET A 1 94 ? -7.665 8.697 2.557 1.00 79.94 94 MET A N 1
ATOM 768 C CA . MET A 1 94 ? -6.693 7.602 2.559 1.00 79.94 94 MET A CA 1
ATOM 769 C C . MET A 1 94 ? -5.275 8.128 2.825 1.00 79.94 94 MET A C 1
ATOM 771 O O . MET A 1 94 ? -4.602 7.670 3.742 1.00 79.94 94 MET A O 1
ATOM 775 N N . TYR A 1 95 ? -4.851 9.162 2.092 1.00 81.19 95 TYR A N 1
ATOM 776 C CA . TYR A 1 95 ? -3.554 9.807 2.304 1.00 81.19 95 TYR A CA 1
ATOM 777 C C . TYR A 1 95 ? -3.446 10.510 3.662 1.00 81.19 95 TYR A C 1
ATOM 779 O O . TYR A 1 95 ? -2.374 10.512 4.263 1.00 81.19 95 TYR A O 1
ATOM 787 N N . SER A 1 96 ? -4.548 11.042 4.198 1.00 82.38 96 SER A N 1
ATOM 788 C CA . SER A 1 96 ? -4.553 11.639 5.538 1.00 82.38 96 SER A CA 1
ATOM 789 C C . SER A 1 96 ? -4.253 10.630 6.655 1.00 82.38 96 SER A C 1
ATOM 791 O O . SER A 1 96 ? -3.696 11.026 7.675 1.00 82.38 96 SER A O 1
ATOM 793 N N . MET A 1 97 ? -4.531 9.334 6.453 1.00 78.94 97 MET A N 1
ATOM 794 C CA . MET A 1 97 ? -4.201 8.277 7.424 1.00 78.94 97 MET A CA 1
ATOM 795 C C . MET A 1 97 ? -2.695 8.030 7.540 1.00 78.94 97 MET A C 1
ATOM 797 O O . MET A 1 97 ? -2.231 7.615 8.593 1.00 78.94 97 MET A O 1
ATOM 801 N N . PHE A 1 98 ? -1.925 8.303 6.481 1.00 77.44 98 PHE A N 1
ATOM 802 C CA . PHE A 1 98 ? -0.460 8.221 6.529 1.00 77.44 98 PHE A CA 1
ATOM 803 C C . PHE A 1 98 ? 0.169 9.377 7.321 1.00 77.44 98 PHE A C 1
ATOM 805 O O . PHE A 1 98 ? 1.373 9.373 7.564 1.00 77.44 98 PHE A O 1
ATOM 812 N N . SER A 1 99 ? -0.618 10.383 7.712 1.00 78.25 99 SER A N 1
ATOM 813 C CA . SER A 1 99 ? -0.157 11.442 8.613 1.00 78.25 99 SER A CA 1
ATOM 814 C C . SER A 1 99 ? -0.116 10.947 10.062 1.00 78.25 99 SER A C 1
ATOM 816 O O . SER A 1 99 ? -0.691 9.917 10.396 1.00 78.25 99 SER A O 1
ATOM 818 N N . ARG A 1 100 ? 0.533 11.707 10.955 1.00 72.56 100 ARG A N 1
ATOM 819 C CA . ARG A 1 100 ? 0.592 11.412 12.398 1.00 72.56 100 ARG A CA 1
ATOM 820 C C . ARG A 1 100 ? -0.807 11.486 13.026 1.00 72.56 100 ARG A C 1
ATOM 822 O O . ARG A 1 100 ? -1.212 12.538 13.519 1.00 72.56 100 ARG A O 1
ATOM 829 N N . LYS A 1 101 ? -1.544 10.378 12.972 1.00 77.38 101 LYS A N 1
ATOM 830 C CA . LYS A 1 101 ? -2.906 10.217 13.485 1.00 77.38 101 LYS A CA 1
ATOM 831 C C . LYS A 1 101 ? -2.957 9.084 14.512 1.00 77.38 101 LYS A C 1
ATOM 833 O O . LYS A 1 101 ? -2.222 8.108 14.365 1.00 77.38 101 LYS A O 1
ATOM 838 N N . PRO A 1 102 ? -3.783 9.201 15.566 1.00 81.25 102 PRO A N 1
ATOM 839 C CA . PRO A 1 102 ? -3.961 8.116 16.521 1.00 81.25 102 PRO A CA 1
ATOM 840 C C . PRO A 1 102 ? -4.626 6.909 15.845 1.00 81.25 102 PRO A C 1
ATOM 842 O O . PRO A 1 102 ? -5.466 7.061 14.957 1.00 81.25 102 PRO A O 1
ATOM 845 N N . LEU A 1 103 ? -4.275 5.701 16.295 1.00 81.06 103 LEU A N 1
ATOM 846 C CA . LEU A 1 103 ? -4.771 4.445 15.717 1.00 81.06 103 LEU A CA 1
ATOM 847 C C . LEU A 1 103 ? -6.303 4.333 15.756 1.00 81.06 103 LEU A C 1
ATOM 849 O O . LEU A 1 103 ? -6.897 3.766 14.844 1.00 81.06 103 LEU A O 1
ATOM 853 N N . THR A 1 104 ? -6.944 4.897 16.781 1.00 84.62 104 THR A N 1
ATOM 854 C CA . THR A 1 104 ? -8.408 4.923 16.914 1.00 84.62 104 THR A CA 1
ATOM 855 C C . THR A 1 104 ? -9.066 5.674 15.759 1.00 84.62 104 THR A C 1
ATOM 857 O O . THR A 1 104 ? -9.977 5.143 15.131 1.00 84.62 104 THR A O 1
ATOM 860 N N . GLU A 1 105 ? -8.547 6.855 15.411 1.00 85.25 105 GLU A N 1
ATOM 861 C CA . GLU A 1 105 ? -9.032 7.650 14.278 1.00 85.25 105 GLU A CA 1
ATOM 862 C C . GLU A 1 105 ? -8.819 6.894 12.959 1.00 85.25 105 GLU A C 1
ATOM 864 O O . GLU A 1 105 ? -9.726 6.818 12.134 1.00 85.25 105 GLU A O 1
ATOM 869 N N . VAL A 1 106 ? -7.655 6.261 12.769 1.00 83.69 106 VAL A N 1
ATOM 870 C CA . VAL A 1 106 ? -7.384 5.464 11.560 1.00 83.69 106 VAL A CA 1
ATOM 871 C C . VAL A 1 106 ? -8.352 4.283 11.450 1.00 83.69 106 VAL A C 1
ATOM 873 O O . VAL A 1 106 ? -8.942 4.075 10.390 1.00 83.69 106 VAL A O 1
ATOM 876 N N . HIS A 1 107 ? -8.574 3.545 12.539 1.00 84.88 107 HIS A N 1
ATOM 877 C CA . HIS A 1 107 ? -9.473 2.392 12.553 1.00 84.88 107 HIS A CA 1
ATOM 878 C C . HIS A 1 107 ? -10.929 2.780 12.252 1.00 84.88 107 HIS A C 1
ATOM 880 O O . HIS A 1 107 ? -11.601 2.110 11.464 1.00 84.88 107 HIS A O 1
ATOM 886 N N . GLU A 1 108 ? -11.406 3.892 12.813 1.00 87.44 108 GLU A N 1
ATOM 887 C CA . GLU A 1 108 ? -12.739 4.420 12.518 1.00 87.44 108 GLU A CA 1
ATOM 888 C C . GLU A 1 108 ? -12.898 4.790 11.042 1.00 87.44 108 GLU A C 1
ATOM 890 O O . GLU A 1 108 ? -13.910 4.450 10.421 1.00 87.44 108 GLU A O 1
ATOM 895 N N . VAL A 1 109 ? -11.895 5.446 10.448 1.00 83.56 109 VAL A N 1
ATOM 896 C CA . VAL A 1 109 ? -11.949 5.828 9.032 1.00 83.56 109 VAL A CA 1
ATOM 897 C C . VAL A 1 109 ? -11.867 4.593 8.126 1.00 83.56 109 VAL A C 1
ATOM 899 O O . VAL A 1 109 ? -12.626 4.521 7.158 1.00 83.56 109 VAL A O 1
ATOM 902 N N . LEU A 1 110 ? -11.034 3.597 8.452 1.00 83.31 110 LEU A N 1
ATOM 903 C CA . LEU A 1 110 ? -10.966 2.321 7.723 1.00 83.31 110 LEU A CA 1
ATOM 904 C C . LEU A 1 110 ? -12.327 1.617 7.701 1.00 83.31 110 LEU A C 1
ATOM 906 O O . LEU A 1 110 ? -12.826 1.254 6.632 1.00 83.31 110 LEU A O 1
ATOM 910 N N . LYS A 1 111 ? -12.969 1.509 8.869 1.00 85.19 111 LYS A N 1
ATOM 911 C CA . LYS A 1 111 ? -14.291 0.890 9.013 1.00 85.19 111 LYS A CA 1
ATOM 912 C C . LYS A 1 111 ? -15.368 1.669 8.259 1.00 85.19 111 LYS A C 1
ATOM 914 O O . LYS A 1 111 ? -16.191 1.071 7.572 1.00 85.19 111 LYS A O 1
ATOM 919 N N . LYS A 1 112 ? -15.343 3.004 8.340 1.00 85.69 112 LYS A N 1
ATOM 920 C CA . LYS A 1 112 ? -16.298 3.888 7.652 1.00 85.69 112 LYS A CA 1
ATOM 921 C C . LYS A 1 112 ? -16.200 3.799 6.129 1.00 85.69 112 LYS A C 1
ATOM 923 O O . LYS A 1 112 ? -17.195 4.015 5.445 1.00 85.69 112 LYS A O 1
ATOM 928 N N . MET A 1 113 ? -15.014 3.515 5.602 1.00 79.75 113 MET A N 1
ATOM 929 C CA . MET A 1 113 ? -14.775 3.414 4.163 1.00 79.75 113 MET A CA 1
ATOM 930 C C . MET A 1 113 ? -14.913 1.997 3.604 1.00 79.75 113 MET A C 1
ATOM 932 O O . MET A 1 113 ? -14.819 1.824 2.392 1.00 79.75 113 MET A O 1
ATOM 936 N N . GLY A 1 114 ? -15.163 1.001 4.460 1.00 81.44 114 GLY A N 1
ATOM 937 C CA . GLY A 1 114 ? -15.344 -0.387 4.036 1.00 81.44 114 GLY A CA 1
ATOM 938 C C . GLY A 1 114 ? -14.050 -1.051 3.573 1.00 81.44 114 GLY A C 1
ATOM 939 O O . GLY A 1 114 ? -14.083 -1.939 2.727 1.00 81.44 114 GLY A O 1
ATOM 940 N N . PHE A 1 115 ? -12.908 -0.611 4.094 1.00 83.69 115 PHE A N 1
ATOM 941 C CA . PHE A 1 115 ? -11.620 -1.192 3.750 1.00 83.69 115 PHE A CA 1
ATOM 942 C C . PHE A 1 115 ? -11.240 -2.299 4.727 1.00 83.69 115 PHE A C 1
ATOM 944 O O . PHE A 1 115 ? -11.456 -2.168 5.932 1.00 83.69 115 PHE A O 1
ATOM 951 N N . ASN A 1 116 ? -10.651 -3.378 4.213 1.00 85.56 116 ASN A N 1
ATOM 952 C CA . ASN A 1 116 ? -10.325 -4.547 5.026 1.00 85.56 116 ASN A CA 1
ATOM 953 C C . ASN A 1 116 ? -8.909 -4.475 5.599 1.00 85.56 116 ASN A C 1
ATOM 955 O O . ASN A 1 116 ? -8.716 -4.785 6.770 1.00 85.56 116 ASN A O 1
ATOM 959 N N . TYR A 1 117 ? -7.936 -4.049 4.789 1.00 86.06 117 TYR A N 1
ATOM 960 C CA . TYR A 1 117 ? -6.528 -4.010 5.182 1.00 86.06 117 TYR A CA 1
ATOM 961 C C . TYR A 1 117 ? -5.857 -2.702 4.773 1.00 86.06 117 TYR A C 1
ATOM 963 O O . TYR A 1 117 ? -6.107 -2.153 3.695 1.00 86.06 117 TYR A O 1
ATOM 971 N N . PHE A 1 118 ? -4.959 -2.237 5.640 1.00 85.75 118 PHE A N 1
ATOM 972 C CA . PHE A 1 118 ? -4.119 -1.066 5.426 1.00 85.75 118 PHE A CA 1
ATOM 973 C C . PHE A 1 118 ? -2.655 -1.495 5.320 1.00 85.75 118 PHE A C 1
ATOM 975 O O . PHE A 1 118 ? -2.074 -1.987 6.284 1.00 85.75 118 PHE A O 1
ATOM 982 N N . ILE A 1 119 ? -2.065 -1.315 4.140 1.00 84.00 119 ILE A N 1
ATOM 983 C CA . ILE A 1 119 ? -0.672 -1.651 3.860 1.00 84.00 119 ILE A CA 1
ATOM 984 C C . ILE A 1 119 ? 0.196 -0.429 4.126 1.00 84.00 119 ILE A C 1
ATOM 986 O O . ILE A 1 119 ? 0.094 0.599 3.448 1.00 84.00 119 ILE A O 1
ATOM 990 N N . PHE A 1 120 ? 1.085 -0.580 5.099 1.00 80.69 120 PHE A N 1
ATOM 991 C CA . PHE A 1 120 ? 2.009 0.451 5.535 1.00 80.69 120 PHE A CA 1
ATOM 992 C C . PHE A 1 120 ? 3.457 0.062 5.210 1.00 80.69 120 PHE A C 1
ATOM 994 O O . PHE A 1 120 ? 3.827 -1.105 5.311 1.00 80.69 120 PHE A O 1
ATOM 1001 N N . GLN A 1 121 ? 4.285 1.031 4.812 1.00 77.12 121 GLN A N 1
ATOM 1002 C CA . GLN A 1 121 ? 5.706 0.809 4.527 1.00 77.12 121 GLN A CA 1
ATOM 1003 C C . GLN A 1 121 ? 6.563 1.519 5.575 1.00 77.12 121 GLN A C 1
ATOM 1005 O O . GLN A 1 121 ? 6.413 2.717 5.797 1.00 77.12 121 GLN A O 1
ATOM 1010 N N . LEU A 1 122 ? 7.495 0.791 6.192 1.00 71.06 122 LEU A N 1
ATOM 1011 C CA . LEU A 1 122 ? 8.317 1.284 7.307 1.00 71.06 122 LEU A CA 1
ATOM 1012 C C . LEU A 1 122 ? 9.150 2.531 6.964 1.00 71.06 122 LEU A C 1
ATOM 1014 O O . LEU A 1 122 ? 9.356 3.380 7.827 1.00 71.06 122 LEU A O 1
ATOM 1018 N N . PHE A 1 123 ? 9.573 2.702 5.709 1.00 69.38 123 PHE A N 1
ATOM 1019 C CA . PHE A 1 123 ? 10.313 3.900 5.288 1.00 69.38 123 PHE A CA 1
ATOM 1020 C C . PHE A 1 123 ? 9.456 5.179 5.270 1.00 69.38 123 PHE A C 1
ATOM 1022 O O . PHE A 1 123 ? 10.002 6.274 5.225 1.00 69.38 123 PHE A O 1
ATOM 1029 N N . ASN A 1 124 ? 8.123 5.082 5.324 1.00 64.56 124 ASN A N 1
ATOM 1030 C CA . ASN A 1 124 ? 7.252 6.249 5.514 1.00 64.56 124 ASN A CA 1
ATOM 1031 C C . ASN A 1 124 ? 7.280 6.756 6.966 1.00 64.56 124 ASN A C 1
ATOM 1033 O O . ASN A 1 124 ? 6.736 7.817 7.260 1.00 64.56 124 ASN A O 1
ATOM 1037 N N . CYS A 1 125 ? 7.879 5.981 7.868 1.00 64.56 125 CYS A N 1
ATOM 1038 C CA . CYS A 1 125 ? 7.896 6.201 9.305 1.00 64.56 125 CYS A CA 1
ATOM 1039 C C . CYS A 1 125 ? 9.264 6.645 9.830 1.00 64.56 125 CYS A C 1
ATOM 1041 O O . CYS A 1 125 ? 9.478 6.594 11.041 1.00 64.56 125 CYS A O 1
ATOM 1043 N N . THR A 1 126 ? 10.191 7.064 8.959 1.00 57.97 126 THR A N 1
ATOM 1044 C CA . THR A 1 126 ? 11.546 7.445 9.371 1.00 57.97 126 THR A CA 1
ATOM 1045 C C . THR A 1 126 ? 11.473 8.506 10.471 1.00 57.97 126 THR A C 1
ATOM 1047 O O . THR A 1 126 ? 10.923 9.589 10.237 1.00 57.97 126 THR A O 1
ATOM 1050 N N . PRO A 1 127 ? 11.973 8.219 11.684 1.00 55.28 127 PRO A N 1
ATOM 1051 C CA . PRO A 1 127 ? 12.102 9.250 12.689 1.00 55.28 127 PRO A CA 1
ATOM 1052 C C . PRO A 1 127 ? 13.159 10.236 12.190 1.00 55.28 127 PRO A C 1
ATOM 1054 O O . PRO A 1 127 ? 14.280 9.836 11.876 1.00 55.28 127 PRO A O 1
ATOM 1057 N N . ASP A 1 128 ? 12.821 11.527 12.132 1.00 55.47 128 ASP A N 1
ATOM 1058 C CA . ASP A 1 128 ? 13.858 12.550 12.278 1.00 55.47 128 ASP A CA 1
ATOM 1059 C C . ASP A 1 128 ? 14.646 12.183 13.540 1.00 55.47 128 ASP A C 1
ATOM 1061 O O . ASP A 1 128 ? 14.037 11.818 14.552 1.00 55.47 128 ASP A O 1
ATOM 1065 N N . SER A 1 129 ? 15.974 12.242 13.471 1.00 56.06 129 SER A N 1
ATOM 1066 C CA . SER A 1 129 ? 16.930 11.707 14.454 1.00 56.06 129 SER A CA 1
ATOM 1067 C C . SER A 1 129 ? 16.681 12.088 15.925 1.00 56.06 129 SER A C 1
ATOM 1069 O O . SER A 1 129 ? 17.241 11.451 16.810 1.00 56.06 129 SER A O 1
ATOM 1071 N N . ASP A 1 130 ? 15.799 13.051 16.198 1.00 54.22 130 ASP A N 1
ATOM 1072 C CA . ASP A 1 130 ? 15.473 13.563 17.532 1.00 54.22 130 ASP A CA 1
ATOM 1073 C C . ASP A 1 130 ? 14.115 13.099 18.097 1.00 54.22 130 ASP A C 1
ATOM 1075 O O . ASP A 1 130 ? 13.722 13.527 19.184 1.00 54.22 130 ASP A O 1
ATOM 1079 N N . ARG A 1 131 ? 13.342 12.255 17.394 1.00 51.50 131 ARG A N 1
ATOM 1080 C CA . ARG A 1 131 ? 12.013 11.816 17.870 1.00 51.50 131 ARG A CA 1
ATOM 1081 C C . ARG A 1 131 ? 11.797 10.317 17.710 1.00 51.50 131 ARG A C 1
ATOM 1083 O O . ARG A 1 131 ? 11.139 9.863 16.777 1.00 51.50 131 ARG A O 1
ATOM 1090 N N . TYR A 1 132 ? 12.280 9.552 18.687 1.00 45.12 132 TYR A N 1
ATOM 1091 C CA . TYR A 1 132 ? 11.826 8.180 18.914 1.00 45.12 132 TYR A CA 1
ATOM 1092 C C . TYR A 1 132 ? 10.324 8.201 19.239 1.00 45.12 132 TYR A C 1
ATOM 1094 O O . TYR A 1 132 ? 9.920 8.664 20.306 1.00 45.12 132 TYR A O 1
ATOM 1102 N N . ASN A 1 133 ? 9.487 7.745 18.306 1.00 49.81 133 ASN A N 1
ATOM 1103 C CA . ASN A 1 133 ? 8.058 7.567 18.535 1.00 49.81 133 ASN A CA 1
ATOM 1104 C C . ASN A 1 133 ? 7.683 6.087 18.317 1.00 49.81 133 ASN A C 1
ATOM 1106 O O . ASN A 1 133 ? 7.751 5.611 17.181 1.00 49.81 133 ASN A O 1
ATOM 1110 N N . PRO A 1 134 ? 7.269 5.356 19.368 1.00 51.53 134 PRO A N 1
ATOM 1111 C CA . PRO A 1 134 ? 6.947 3.930 19.284 1.00 51.53 134 PRO A CA 1
ATOM 1112 C C . PRO A 1 134 ? 5.698 3.619 18.437 1.00 51.53 134 PRO A C 1
ATOM 1114 O O . PRO A 1 134 ? 5.456 2.461 18.107 1.00 51.53 134 PRO A O 1
ATOM 1117 N N . HIS A 1 135 ? 4.910 4.621 18.034 1.00 51.91 135 HIS A N 1
ATOM 1118 C CA . HIS A 1 135 ? 3.624 4.407 17.358 1.00 51.91 135 HIS A CA 1
ATOM 1119 C C . HIS A 1 135 ? 3.705 3.994 15.876 1.00 51.91 135 HIS A C 1
ATOM 1121 O O . HIS A 1 135 ? 2.676 3.676 15.290 1.00 51.91 135 HIS A O 1
ATOM 1127 N N . CYS A 1 136 ? 4.895 3.956 15.269 1.00 51.09 136 CYS A N 1
ATOM 1128 C CA . CYS A 1 136 ? 5.080 3.473 13.892 1.00 51.09 136 CYS A CA 1
ATOM 1129 C C . CYS A 1 136 ? 5.220 1.947 13.770 1.00 51.09 136 CYS A C 1
ATOM 1131 O O . CYS A 1 136 ? 4.986 1.401 12.697 1.00 51.09 136 CYS A O 1
ATOM 1133 N N . TYR A 1 137 ? 5.600 1.254 14.849 1.00 42.41 137 TYR A N 1
ATOM 1134 C CA . TYR A 1 137 ? 5.902 -0.185 14.823 1.00 42.41 137 TYR A CA 1
ATOM 1135 C C . TYR A 1 137 ? 4.710 -1.080 15.193 1.00 42.41 137 TYR A C 1
ATOM 1137 O O . TYR A 1 137 ? 4.833 -2.301 15.182 1.00 42.41 137 TYR A O 1
ATOM 1145 N N . GLN A 1 138 ? 3.545 -0.501 15.495 1.00 38.12 138 GLN A N 1
ATOM 1146 C CA . GLN A 1 138 ? 2.373 -1.252 15.943 1.00 38.12 138 GLN A CA 1
ATOM 1147 C C . GLN A 1 138 ? 1.347 -1.423 14.809 1.00 38.12 138 GLN A C 1
ATOM 1149 O O . GLN A 1 138 ? 0.221 -0.939 14.897 1.00 38.12 138 GLN A O 1
ATOM 1154 N N . LEU A 1 139 ? 1.730 -2.101 13.726 1.00 34.41 139 LEU A N 1
ATOM 1155 C CA . LEU A 1 139 ? 0.778 -2.608 12.732 1.00 34.41 139 LEU A CA 1
ATOM 1156 C C . LEU A 1 139 ? 1.104 -4.069 12.393 1.00 34.41 139 LEU A C 1
ATOM 1158 O O . LEU A 1 139 ? 1.569 -4.401 11.311 1.00 34.41 139 LEU A O 1
ATOM 1162 N N . PHE A 1 140 ? 0.842 -4.937 13.367 1.00 27.06 140 PHE A N 1
ATOM 1163 C CA . PHE A 1 140 ? 0.419 -6.309 13.114 1.00 27.06 140 PHE A CA 1
ATOM 1164 C C . PHE A 1 140 ? -1.007 -6.419 13.658 1.00 27.06 140 PHE A C 1
ATOM 1166 O O . PHE A 1 140 ? -1.212 -6.381 14.873 1.00 27.06 140 PHE A O 1
ATOM 1173 N N . ILE A 1 141 ? -1.980 -6.464 12.751 1.00 31.30 141 ILE A N 1
ATOM 1174 C CA . ILE A 1 141 ? -3.284 -7.095 12.979 1.00 31.30 141 ILE A CA 1
ATOM 1175 C C . ILE A 1 141 ? -3.354 -8.238 11.980 1.00 31.30 141 ILE A C 1
ATOM 1177 O O . ILE A 1 141 ? -3.040 -7.969 10.797 1.00 31.30 141 ILE A O 1
#

Secondary structure (DSSP, 8-state):
--HHHHHHHHHHHHHHHHHHHHHHHHHHT---TT--HHHHHHHHHHHHHS-TTPPEE--HHHHHHHHHHH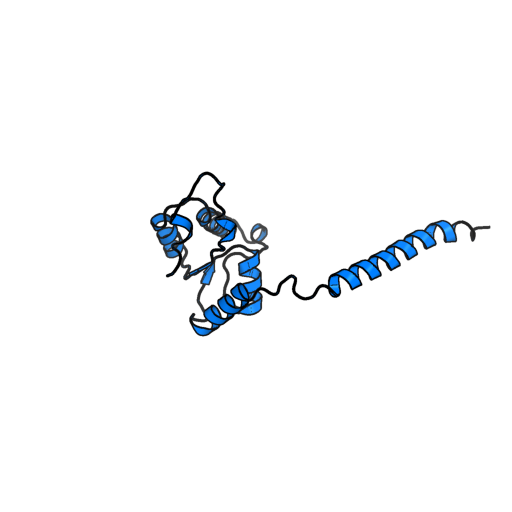---BS--S-TTTS-HHHHHHHHHHHHHTSS--HHHHHHHHHHHT--EE---GGGGPPPTT---GGGS----

Radius of gyration: 23.13 Å; chains: 1; bounding box: 44×39×74 Å

Sequence (141 aa):
MPSRYLHWIIMPEIQKDILGKLNIKKQLLIKGEYSNLEREMLFDWMMKETRPDTVFIGTMPVMANLKLATLRPIVSHPHYEDAGISIRDQTKKMYSMFSRKPLTEVHEVLKKMGFNYFIFQLFNCTPDSDRYNPHCYQLFI